Protein AF-A0A6B3NKS5-F1 (afdb_monomer)

Structure (mmCIF, N/CA/C/O backbone):
data_AF-A0A6B3NKS5-F1
#
_entry.id   AF-A0A6B3NKS5-F1
#
loop_
_atom_site.group_PDB
_atom_site.id
_atom_site.type_symbol
_atom_site.label_atom_id
_atom_site.label_alt_id
_atom_site.label_comp_id
_atom_site.label_asym_id
_atom_site.label_entity_id
_atom_site.label_seq_id
_atom_site.pdbx_PDB_ins_code
_atom_site.Cartn_x
_atom_site.Cartn_y
_atom_site.Cartn_z
_atom_site.occupancy
_atom_site.B_iso_or_equiv
_atom_site.auth_seq_id
_atom_site.auth_comp_id
_atom_site.auth_asym_id
_atom_site.auth_atom_id
_atom_site.pdbx_PDB_model_num
ATOM 1 N N . LYS A 1 1 ? -15.371 -14.325 -19.924 1.00 44.50 1 LYS A N 1
ATOM 2 C CA . LYS A 1 1 ? -14.248 -14.806 -19.078 1.00 44.50 1 LYS A CA 1
ATOM 3 C C . LYS A 1 1 ? -13.133 -13.757 -19.132 1.00 44.50 1 LYS A C 1
ATOM 5 O O . LYS A 1 1 ? -12.380 -13.778 -20.088 1.00 44.50 1 LYS A O 1
ATOM 10 N N . ALA A 1 2 ? -13.087 -12.806 -18.193 1.00 49.22 2 ALA A N 1
ATOM 11 C CA . ALA A 1 2 ? -12.106 -11.701 -18.194 1.00 49.22 2 ALA A CA 1
ATOM 12 C C . ALA A 1 2 ? -11.331 -11.555 -16.865 1.00 49.22 2 ALA A C 1
ATOM 14 O O . ALA A 1 2 ? -10.398 -10.770 -16.775 1.00 49.22 2 ALA A O 1
ATOM 15 N N . LEU A 1 3 ? -11.675 -12.345 -15.841 1.00 50.00 3 LEU A N 1
ATOM 16 C CA . LEU A 1 3 ? -11.099 -12.245 -14.491 1.00 50.00 3 LEU A CA 1
ATOM 17 C C . LEU A 1 3 ? -9.731 -12.936 -14.326 1.00 50.00 3 LEU A C 1
ATOM 19 O O . LEU A 1 3 ? -9.182 -12.929 -13.234 1.00 50.00 3 LEU A O 1
ATOM 23 N N . GLY A 1 4 ? -9.180 -13.534 -15.387 1.00 49.66 4 GLY A N 1
ATOM 24 C CA . GLY A 1 4 ? -7.879 -14.215 -15.349 1.00 49.66 4 GLY A CA 1
ATOM 25 C C . GLY A 1 4 ? -6.724 -13.430 -15.972 1.00 49.66 4 GLY A C 1
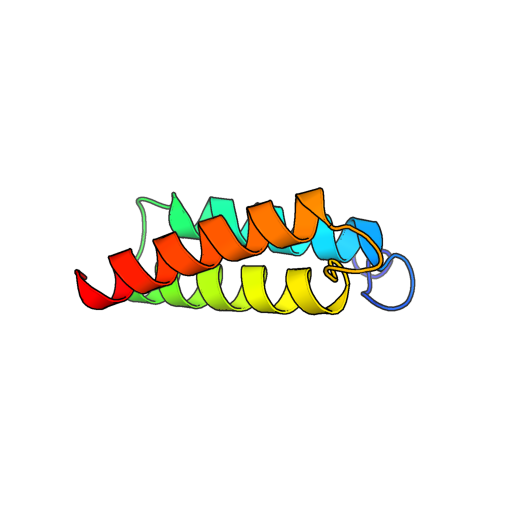ATOM 26 O O . GLY A 1 4 ? -5.636 -13.980 -16.080 1.00 49.66 4 GLY A O 1
ATOM 27 N N . VAL A 1 5 ? -6.956 -12.198 -16.442 1.00 56.50 5 VAL A N 1
ATOM 28 C CA . VAL A 1 5 ? -5.984 -11.506 -17.304 1.00 56.50 5 VAL A CA 1
ATOM 29 C C . VAL A 1 5 ? -5.022 -10.623 -16.504 1.00 56.50 5 VAL A C 1
ATOM 31 O O . VAL A 1 5 ? -3.850 -10.613 -16.831 1.00 56.50 5 VAL A O 1
ATOM 34 N N . TYR A 1 6 ? -5.432 -9.995 -15.397 1.00 54.69 6 TYR A N 1
ATOM 35 C CA . TYR A 1 6 ? -4.564 -9.098 -14.608 1.00 54.69 6 TYR A CA 1
ATOM 36 C C . TYR A 1 6 ? -3.930 -9.789 -13.395 1.00 54.69 6 TYR A C 1
ATOM 38 O O . TYR A 1 6 ? -4.242 -9.479 -12.246 1.00 54.69 6 TYR A O 1
ATOM 46 N N . THR A 1 7 ? -3.063 -10.768 -13.638 1.00 67.19 7 THR A N 1
ATOM 47 C CA . THR A 1 7 ? -2.247 -11.373 -12.574 1.00 67.19 7 THR A CA 1
ATOM 48 C C . THR A 1 7 ? -0.940 -10.600 -12.401 1.00 67.19 7 THR A C 1
ATOM 50 O O . THR A 1 7 ? -0.449 -9.985 -13.349 1.00 67.19 7 THR A O 1
ATOM 53 N N . GLN A 1 8 ? -0.338 -10.675 -11.209 1.00 68.69 8 GLN A N 1
ATOM 54 C CA . GLN A 1 8 ? 0.977 -10.087 -10.913 1.00 68.69 8 GLN A CA 1
ATOM 55 C C . GLN A 1 8 ? 2.049 -10.476 -11.949 1.00 68.69 8 GLN A C 1
ATOM 57 O O . GLN A 1 8 ? 2.928 -9.681 -12.255 1.00 68.69 8 GLN A O 1
ATOM 62 N N . GLN A 1 9 ? 1.966 -11.683 -12.515 1.00 71.81 9 GLN A N 1
ATOM 63 C CA . GLN A 1 9 ? 2.919 -12.173 -13.514 1.00 71.81 9 GLN A CA 1
ATOM 64 C C . GLN A 1 9 ? 2.645 -11.654 -14.931 1.00 71.81 9 GLN A C 1
ATOM 66 O O . GLN A 1 9 ? 3.589 -11.450 -15.687 1.00 71.81 9 GLN A O 1
ATOM 71 N N . ALA A 1 10 ? 1.377 -11.456 -15.306 1.00 80.81 10 ALA A N 1
ATOM 72 C CA . ALA A 1 10 ? 1.016 -11.034 -16.658 1.00 80.81 10 ALA A CA 1
ATOM 73 C C . ALA A 1 10 ? 1.080 -9.509 -16.833 1.00 80.81 10 ALA A C 1
ATOM 75 O O . ALA A 1 10 ? 1.528 -9.031 -17.872 1.00 80.81 10 ALA A O 1
ATOM 76 N N . PHE A 1 11 ? 0.663 -8.751 -15.812 1.00 88.88 11 PHE A N 1
ATOM 77 C CA . PHE A 1 11 ? 0.619 -7.285 -15.835 1.00 88.88 11 PHE A CA 1
ATOM 78 C C . PHE A 1 11 ? 1.019 -6.721 -14.465 1.00 88.88 11 PHE A C 1
ATOM 80 O O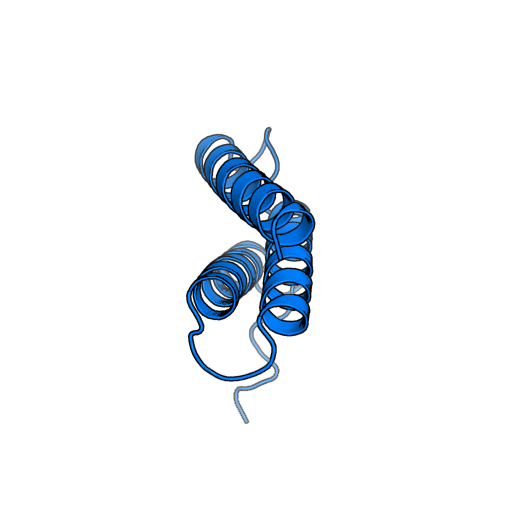 . PHE A 1 11 ? 0.165 -6.217 -13.731 1.00 88.88 11 PHE A O 1
ATOM 87 N N . PRO A 1 12 ? 2.306 -6.811 -14.079 1.00 90.00 12 PRO A N 1
ATOM 88 C CA . PRO A 1 12 ? 2.758 -6.448 -12.736 1.00 90.00 12 PRO A CA 1
ATOM 89 C C . PRO A 1 12 ? 2.412 -5.001 -12.369 1.00 90.00 12 PRO A C 1
ATOM 91 O O . PRO A 1 12 ? 1.932 -4.743 -11.266 1.00 90.00 12 PRO A O 1
ATOM 94 N N . THR A 1 13 ? 2.601 -4.053 -13.291 1.00 93.00 13 THR A N 1
ATOM 95 C CA . THR A 1 13 ? 2.339 -2.628 -13.039 1.00 93.00 13 THR A CA 1
ATOM 96 C C . THR A 1 13 ? 0.847 -2.330 -12.864 1.00 93.00 13 THR A C 1
ATOM 98 O O . THR A 1 13 ? 0.474 -1.666 -11.897 1.00 93.00 13 THR A O 1
ATOM 101 N N . ASP A 1 14 ? -0.017 -2.854 -13.741 1.00 93.38 14 ASP A N 1
ATOM 102 C CA . ASP A 1 14 ? -1.474 -2.659 -13.644 1.00 93.38 14 ASP A CA 1
ATOM 103 C C . ASP A 1 14 ? -2.056 -3.358 -12.413 1.00 93.38 14 ASP A C 1
ATOM 105 O O . ASP A 1 14 ? -2.925 -2.820 -11.721 1.00 93.38 14 ASP A O 1
ATOM 109 N N . TRP A 1 15 ? -1.542 -4.548 -12.094 1.00 94.81 15 TRP A N 1
ATOM 110 C CA . TRP A 1 15 ? -1.900 -5.265 -10.877 1.00 94.81 15 TRP A CA 1
ATOM 111 C C . TRP A 1 15 ? -1.516 -4.457 -9.631 1.00 94.81 15 TRP A C 1
ATOM 113 O O . TRP A 1 15 ? -2.351 -4.258 -8.751 1.00 94.81 15 TRP A O 1
ATOM 123 N N . ALA A 1 16 ? -0.305 -3.899 -9.578 1.00 96.25 16 ALA A N 1
ATOM 124 C CA . ALA A 1 16 ? 0.135 -3.076 -8.454 1.00 96.25 16 ALA A CA 1
ATOM 125 C C . ALA A 1 16 ? -0.667 -1.775 -8.319 1.00 96.25 16 ALA A C 1
ATOM 127 O O . ALA A 1 16 ? -0.992 -1.355 -7.208 1.00 96.25 16 ALA A O 1
ATOM 128 N N . MET A 1 17 ? -1.043 -1.155 -9.441 1.00 96.44 17 MET A N 1
ATOM 129 C CA . MET A 1 17 ? -1.953 -0.009 -9.444 1.00 96.44 17 MET A CA 1
ATOM 130 C C . MET A 1 17 ? -3.339 -0.395 -8.916 1.00 96.44 17 MET A C 1
ATOM 132 O O . MET A 1 17 ? -3.926 0.342 -8.125 1.00 96.44 17 MET A O 1
ATOM 136 N N . THR A 1 18 ? -3.839 -1.572 -9.296 1.00 96.75 18 THR A N 1
ATOM 137 C CA . THR A 1 18 ? -5.114 -2.102 -8.801 1.00 96.75 18 THR A CA 1
ATOM 138 C C . THR A 1 18 ? -5.067 -2.320 -7.291 1.00 96.75 18 THR A C 1
ATOM 140 O O . THR A 1 18 ? -5.973 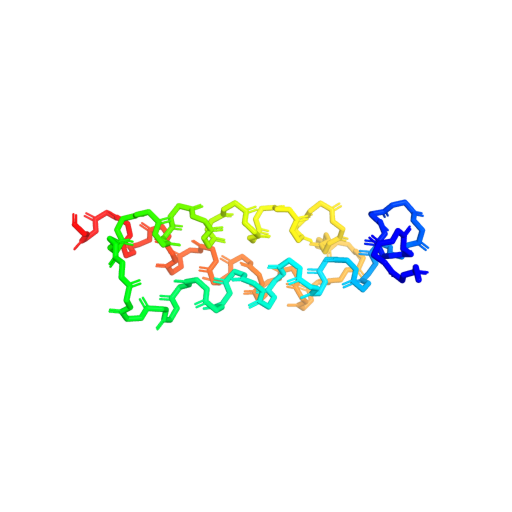-1.879 -6.589 1.00 96.75 18 THR A O 1
ATOM 143 N N . GLN A 1 19 ? -3.994 -2.925 -6.773 1.00 98.12 19 GLN A N 1
ATOM 144 C CA . GLN A 1 19 ? -3.804 -3.109 -5.333 1.00 98.12 19 GLN A CA 1
ATOM 145 C C . GLN A 1 19 ? -3.727 -1.770 -4.598 1.00 98.12 19 GLN A C 1
ATOM 147 O O . GLN A 1 19 ? -4.422 -1.572 -3.609 1.00 98.12 19 GLN A O 1
ATOM 152 N N . TYR A 1 20 ? -2.969 -0.804 -5.115 1.00 98.50 20 TYR A N 1
ATOM 153 C CA . 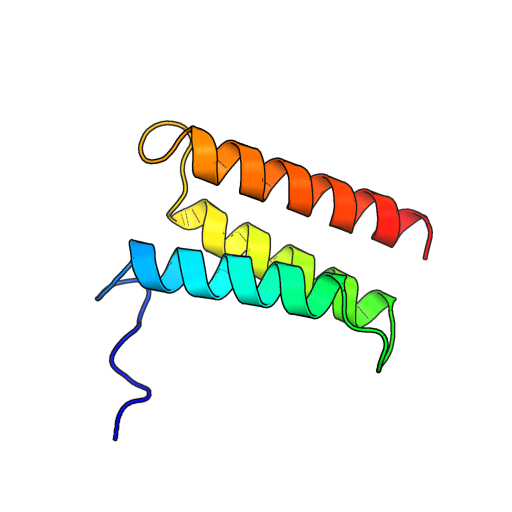TYR A 1 20 ? -2.914 0.535 -4.533 1.00 98.50 20 TYR A CA 1
ATOM 154 C C . TYR A 1 20 ? -4.296 1.208 -4.462 1.00 98.50 20 TYR A C 1
ATOM 156 O O . TYR A 1 20 ? -4.676 1.730 -3.414 1.00 98.50 20 TYR A O 1
ATOM 164 N N . ASN A 1 21 ? -5.075 1.147 -5.545 1.00 98.38 21 ASN A N 1
ATOM 165 C CA . ASN A 1 21 ? -6.416 1.732 -5.594 1.00 98.38 21 ASN A CA 1
ATOM 166 C C . ASN A 1 21 ? -7.394 1.020 -4.647 1.00 98.38 21 ASN A C 1
ATOM 168 O O . ASN A 1 21 ? -8.190 1.681 -3.982 1.00 98.38 21 ASN A O 1
ATOM 172 N N 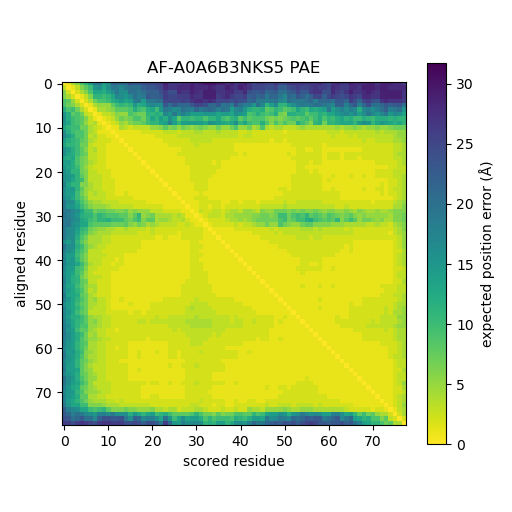. LEU A 1 22 ? -7.316 -0.311 -4.538 1.00 98.25 22 LEU A N 1
ATOM 173 C CA . LEU A 1 22 ? -8.072 -1.071 -3.538 1.00 98.25 22 LEU A CA 1
ATOM 174 C C . LEU A 1 22 ? -7.675 -0.670 -2.114 1.00 98.25 22 LEU A C 1
ATOM 176 O O . LEU A 1 22 ? -8.548 -0.538 -1.259 1.00 98.25 22 LEU A O 1
ATOM 180 N N . GLY A 1 23 ? -6.385 -0.427 -1.873 1.00 98.44 23 GLY A N 1
ATOM 181 C CA . GLY A 1 23 ? -5.880 0.051 -0.591 1.00 98.44 23 GLY A CA 1
ATOM 182 C C . GLY A 1 23 ? -6.514 1.378 -0.174 1.00 98.44 23 GLY A C 1
ATOM 183 O O . GLY A 1 23 ? -7.026 1.489 0.938 1.00 98.44 23 GLY A O 1
ATOM 184 N N . ILE A 1 24 ? -6.568 2.351 -1.091 1.00 98.50 24 ILE A N 1
ATOM 185 C CA . ILE A 1 24 ? -7.265 3.630 -0.868 1.00 98.50 24 ILE A CA 1
ATOM 186 C C . ILE A 1 24 ? -8.752 3.396 -0.604 1.00 98.50 24 ILE A C 1
ATOM 188 O O . ILE A 1 24 ? -9.291 3.896 0.379 1.00 98.50 24 ILE A O 1
ATOM 192 N N . ALA A 1 25 ? -9.411 2.600 -1.449 1.00 98.12 25 ALA A N 1
ATOM 193 C CA . ALA A 1 25 ? -10.843 2.357 -1.328 1.00 98.12 25 ALA A CA 1
ATOM 194 C C . ALA A 1 25 ? -11.214 1.730 0.022 1.00 98.12 25 ALA A C 1
ATOM 196 O O . ALA A 1 25 ? -12.237 2.092 0.595 1.00 98.12 25 ALA A O 1
ATOM 197 N N . TYR A 1 26 ? -10.394 0.812 0.544 1.00 98.25 26 TYR A N 1
ATOM 198 C CA . TYR A 1 26 ? -10.587 0.253 1.880 1.00 98.25 26 TYR A CA 1
ATOM 199 C C . TYR A 1 26 ? -10.286 1.263 2.988 1.00 98.25 26 TYR A C 1
ATOM 201 O O . TYR A 1 26 ? -11.039 1.321 3.954 1.00 98.25 26 TYR A O 1
ATOM 209 N N . TYR A 1 27 ? -9.242 2.077 2.843 1.00 97.31 27 TYR A N 1
ATOM 210 C CA . TYR A 1 27 ? -8.900 3.114 3.816 1.00 97.31 27 TYR A CA 1
ATOM 211 C C . TYR A 1 27 ? -10.019 4.163 3.974 1.00 97.31 27 TYR A C 1
ATOM 213 O O . TYR A 1 27 ? -10.354 4.530 5.100 1.00 97.31 27 TYR A O 1
ATOM 221 N N . ASP A 1 28 ? -10.642 4.584 2.870 1.00 96.62 28 ASP A N 1
ATOM 222 C CA . ASP A 1 28 ? -11.724 5.583 2.859 1.00 96.62 28 ASP A CA 1
ATOM 223 C C . ASP A 1 28 ? -13.115 4.988 3.145 1.00 96.62 28 ASP A C 1
ATOM 225 O O . ASP A 1 28 ? -14.116 5.707 3.244 1.00 96.62 28 ASP A O 1
ATOM 229 N N . ARG A 1 29 ? -13.222 3.660 3.258 1.00 95.12 29 ARG A N 1
ATOM 230 C CA . ARG A 1 29 ? -14.511 2.982 3.382 1.00 95.12 29 ARG A CA 1
ATOM 231 C C . ARG A 1 29 ? -15.176 3.288 4.725 1.00 95.12 29 ARG A C 1
ATOM 233 O O . ARG A 1 29 ? -14.735 2.836 5.777 1.00 95.12 29 ARG A O 1
ATOM 240 N N . ILE A 1 30 ? -16.333 3.948 4.662 1.00 90.38 30 ILE A N 1
ATOM 241 C CA . ILE A 1 30 ? -17.152 4.300 5.837 1.00 90.38 30 ILE A CA 1
ATOM 242 C C . ILE A 1 30 ? -18.064 3.169 6.344 1.00 90.38 30 ILE A C 1
ATOM 244 O O . ILE A 1 30 ? -18.679 3.303 7.396 1.00 90.38 30 ILE A O 1
ATOM 248 N N . THR A 1 31 ? -18.208 2.078 5.584 1.00 88.56 31 THR A N 1
ATOM 249 C CA . THR A 1 31 ? -19.072 0.935 5.935 1.00 88.56 31 THR A CA 1
ATOM 250 C C . THR A 1 31 ? -18.257 -0.286 6.355 1.00 88.56 31 THR A C 1
ATOM 252 O O . THR A 1 31 ? -17.213 -0.567 5.766 1.00 88.56 31 THR A O 1
ATOM 255 N N . GLY A 1 32 ? -18.784 -1.071 7.298 1.00 90.25 32 GLY A N 1
ATOM 256 C CA . GLY A 1 32 ? -18.078 -2.210 7.894 1.00 90.25 32 GLY A CA 1
ATOM 257 C C . GLY A 1 32 ? -17.183 -1.796 9.064 1.00 90.25 32 GLY A C 1
ATOM 258 O O . GLY A 1 32 ? -17.104 -0.617 9.403 1.00 90.25 32 GLY A O 1
ATOM 259 N N . GLU A 1 33 ? -16.520 -2.775 9.678 1.00 92.50 33 GLU A N 1
ATOM 260 C CA . GLU A 1 33 ? -15.615 -2.527 10.799 1.00 92.50 33 GLU A CA 1
ATOM 261 C C . GLU A 1 33 ? -14.377 -1.758 10.332 1.00 92.50 33 GLU A C 1
ATOM 263 O O . GLU A 1 33 ? -13.651 -2.185 9.429 1.00 92.50 33 GLU A O 1
ATOM 268 N N . LYS A 1 34 ? -14.122 -0.606 10.962 1.00 91.94 34 LYS A N 1
ATOM 269 C CA . LYS A 1 34 ? -12.998 0.269 10.602 1.00 91.94 34 LYS A CA 1
ATOM 270 C C . LYS A 1 34 ? -11.659 -0.463 10.709 1.00 91.94 34 LYS A C 1
ATOM 272 O O . LYS A 1 34 ? -10.801 -0.273 9.851 1.00 91.94 34 LYS A O 1
ATOM 277 N N . ALA A 1 35 ? -11.495 -1.307 11.727 1.00 93.56 35 ALA A N 1
ATOM 278 C CA . ALA A 1 35 ? -10.290 -2.108 11.914 1.00 93.56 35 ALA A CA 1
ATOM 279 C C . ALA A 1 35 ? -10.048 -3.053 10.724 1.00 93.56 35 ALA A C 1
ATOM 281 O O . ALA A 1 35 ? -8.983 -3.001 10.113 1.00 93.56 35 ALA A O 1
ATOM 282 N N . ASP A 1 36 ? -11.057 -3.827 10.318 1.00 95.56 36 ASP A N 1
ATOM 283 C CA . ASP A 1 36 ? -10.957 -4.750 9.180 1.00 95.56 36 ASP A CA 1
ATOM 284 C C . ASP A 1 36 ? -10.664 -4.020 7.864 1.00 95.56 36 ASP A C 1
ATOM 286 O O . ASP A 1 36 ? -9.867 -4.483 7.045 1.00 95.56 36 ASP A O 1
ATOM 290 N N . ASN A 1 37 ? -11.294 -2.862 7.654 1.00 96.38 37 ASN A N 1
ATOM 291 C CA . ASN A 1 37 ? -11.039 -2.020 6.490 1.00 96.38 37 ASN A CA 1
ATOM 292 C C . ASN A 1 37 ? -9.577 -1.548 6.452 1.00 96.38 37 ASN A C 1
ATOM 294 O O . ASN A 1 37 ? -8.931 -1.629 5.407 1.00 96.38 37 ASN A O 1
ATOM 298 N N . LEU A 1 38 ? -9.023 -1.125 7.591 1.00 96.88 38 LEU A N 1
ATOM 299 C CA . LEU A 1 38 ? -7.623 -0.708 7.684 1.00 96.88 38 LEU A CA 1
ATOM 300 C C . LEU A 1 38 ? -6.652 -1.872 7.447 1.00 96.88 38 LEU A C 1
ATOM 302 O O . LEU A 1 38 ? -5.667 -1.688 6.734 1.00 96.88 38 LEU A O 1
ATOM 306 N N . GLU A 1 39 ? -6.937 -3.073 7.957 1.00 97.50 39 GLU A N 1
ATOM 307 C CA . GLU A 1 39 ? -6.105 -4.258 7.689 1.00 97.50 39 GLU A CA 1
ATOM 308 C C . GLU A 1 39 ? -6.093 -4.627 6.200 1.00 97.50 39 GLU A C 1
ATOM 310 O O . GLU A 1 39 ? -5.043 -4.928 5.624 1.00 97.50 39 GLU A O 1
ATOM 315 N N . ARG A 1 40 ? -7.250 -4.542 5.533 1.00 98.12 40 ARG A N 1
ATOM 316 C CA . ARG A 1 40 ? -7.335 -4.762 4.082 1.00 98.12 40 ARG A CA 1
ATOM 317 C C . ARG A 1 40 ? -6.575 -3.695 3.303 1.00 98.12 40 ARG A C 1
ATOM 319 O O . ARG A 1 40 ? -5.871 -4.036 2.355 1.00 98.12 40 ARG A O 1
ATOM 326 N N . ALA A 1 41 ? -6.667 -2.431 3.718 1.00 98.44 41 ALA A N 1
ATOM 327 C CA . ALA A 1 41 ? -5.909 -1.346 3.106 1.00 98.44 41 ALA A CA 1
ATOM 328 C C . ALA A 1 41 ? -4.395 -1.589 3.203 1.00 98.44 41 ALA A C 1
ATOM 330 O O . ALA A 1 41 ? -3.688 -1.511 2.198 1.00 98.44 41 ALA A O 1
ATOM 331 N N . ILE A 1 42 ? -3.916 -1.961 4.395 1.00 98.50 42 ILE A N 1
ATOM 332 C CA . ILE A 1 42 ? -2.514 -2.307 4.659 1.00 98.50 42 ILE A CA 1
ATOM 333 C C . ILE A 1 42 ? -2.057 -3.450 3.749 1.00 98.50 42 ILE A C 1
ATOM 335 O O . ILE A 1 42 ? -1.039 -3.313 3.070 1.00 98.50 42 ILE A O 1
ATOM 339 N N . SER A 1 43 ? -2.824 -4.543 3.680 1.00 98.50 43 SER A N 1
ATOM 340 C CA . SER A 1 43 ? -2.492 -5.693 2.831 1.00 98.50 43 SER A CA 1
ATOM 341 C C . SER A 1 43 ? -2.400 -5.316 1.348 1.00 98.50 43 SER A C 1
ATOM 343 O O . SER A 1 43 ? -1.474 -5.733 0.652 1.00 98.50 43 SER A O 1
ATOM 345 N N . CYS A 1 44 ? -3.324 -4.491 0.858 1.00 98.69 44 CYS A N 1
ATOM 346 C CA . CYS A 1 44 ? -3.313 -3.999 -0.516 1.00 98.69 44 CYS A CA 1
ATOM 347 C C . CYS A 1 44 ? -2.097 -3.103 -0.810 1.00 98.69 44 CYS A C 1
ATOM 349 O O . CYS A 1 44 ? -1.433 -3.272 -1.833 1.00 98.69 44 CYS A O 1
ATOM 351 N N . PHE A 1 45 ? -1.744 -2.180 0.089 1.00 98.69 45 PHE A N 1
ATOM 352 C CA . PHE A 1 45 ? -0.546 -1.355 -0.090 1.00 98.69 45 PHE A CA 1
ATOM 353 C C . PHE A 1 45 ? 0.743 -2.184 -0.064 1.00 98.69 45 PHE A C 1
ATOM 355 O O . PHE A 1 45 ? 1.633 -1.936 -0.875 1.00 98.69 45 PHE A O 1
ATOM 362 N N . GLN A 1 46 ? 0.834 -3.196 0.803 1.00 98.62 46 GLN A N 1
ATOM 363 C CA . GLN A 1 46 ? 1.968 -4.126 0.835 1.00 98.62 46 GLN A CA 1
ATOM 364 C C . GLN A 1 46 ? 2.113 -4.895 -0.484 1.00 98.62 46 GLN A C 1
ATOM 366 O O . GLN A 1 46 ? 3.206 -4.934 -1.041 1.00 98.62 46 GLN A O 1
ATOM 371 N N . GLN A 1 47 ? 1.012 -5.415 -1.030 1.00 98.06 47 GLN A N 1
ATOM 372 C CA . GLN A 1 47 ? 1.012 -6.081 -2.336 1.00 98.06 47 GLN A CA 1
ATOM 373 C C . GLN A 1 47 ? 1.462 -5.138 -3.463 1.00 98.06 47 GLN A C 1
ATOM 375 O O . GLN A 1 47 ? 2.279 -5.513 -4.300 1.00 98.06 47 GLN A O 1
ATOM 380 N N . ALA A 1 48 ? 0.997 -3.884 -3.473 1.00 98.12 48 ALA A N 1
ATOM 381 C CA . ALA A 1 48 ? 1.428 -2.905 -4.473 1.00 98.12 48 ALA A CA 1
ATOM 382 C C . ALA A 1 48 ? 2.948 -2.636 -4.424 1.00 98.12 48 ALA A C 1
ATOM 384 O O . ALA A 1 48 ? 3.573 -2.432 -5.468 1.00 98.12 48 ALA A O 1
ATOM 385 N N . LEU A 1 49 ? 3.551 -2.669 -3.229 1.00 98.31 49 LEU A N 1
ATOM 386 C CA . LEU A 1 49 ? 4.987 -2.456 -3.012 1.00 98.31 49 LEU A CA 1
ATOM 387 C C . LEU A 1 49 ? 5.873 -3.609 -3.504 1.00 98.31 49 LEU A C 1
ATOM 389 O O . LEU A 1 49 ? 7.068 -3.392 -3.694 1.00 98.31 49 LEU A O 1
ATOM 393 N N . GLU A 1 50 ? 5.316 -4.794 -3.771 1.00 97.25 50 GLU A N 1
ATOM 394 C CA . GLU A 1 50 ? 6.068 -5.896 -4.393 1.00 97.25 50 GLU A CA 1
ATOM 395 C C . GLU A 1 50 ? 6.529 -5.546 -5.817 1.00 97.25 50 GLU A C 1
ATOM 397 O O . GLU A 1 50 ? 7.546 -6.050 -6.289 1.00 97.25 50 GLU A O 1
ATOM 402 N N . VAL A 1 51 ? 5.805 -4.649 -6.497 1.00 97.25 51 VAL A N 1
ATOM 403 C CA . VAL A 1 51 ? 6.134 -4.175 -7.851 1.00 97.25 51 VAL A CA 1
ATOM 404 C C . VAL A 1 51 ? 6.610 -2.725 -7.834 1.00 97.25 51 VAL A C 1
ATOM 406 O O . VAL A 1 51 ? 7.592 -2.386 -8.498 1.00 97.25 51 VAL A O 1
ATOM 409 N N . ARG A 1 52 ? 5.928 -1.850 -7.081 1.00 97.25 52 ARG A N 1
ATOM 410 C CA . ARG A 1 52 ? 6.293 -0.436 -6.935 1.00 97.25 52 ARG A CA 1
ATOM 411 C C . ARG A 1 52 ? 7.484 -0.311 -6.004 1.00 97.25 52 ARG A C 1
ATOM 413 O O . ARG A 1 52 ? 7.310 0.046 -4.849 1.00 97.25 52 ARG A O 1
ATOM 420 N N . THR A 1 53 ? 8.680 -0.621 -6.485 1.00 97.94 53 THR A N 1
ATOM 421 C CA . THR A 1 53 ? 9.917 -0.505 -5.704 1.00 97.94 53 THR A CA 1
ATOM 422 C C . THR A 1 53 ? 10.519 0.893 -5.819 1.00 97.94 53 THR A C 1
ATOM 424 O O . THR A 1 53 ? 10.286 1.603 -6.797 1.00 97.94 53 THR A O 1
ATOM 427 N N . GLN A 1 54 ? 11.354 1.277 -4.850 1.00 97.69 54 GLN A N 1
ATOM 428 C CA . GLN A 1 54 ? 12.063 2.562 -4.873 1.00 97.69 54 GLN A CA 1
ATOM 429 C C . GLN A 1 54 ? 12.912 2.746 -6.144 1.00 97.69 54 GLN A C 1
ATOM 431 O O . GLN A 1 54 ? 13.038 3.861 -6.639 1.00 97.69 54 GLN A O 1
ATOM 436 N N . GLN A 1 55 ? 13.487 1.664 -6.677 1.00 97.44 55 GLN A N 1
ATOM 437 C CA . GLN A 1 55 ? 14.343 1.713 -7.864 1.00 97.44 55 GLN A CA 1
ATOM 438 C C . GLN A 1 55 ? 13.53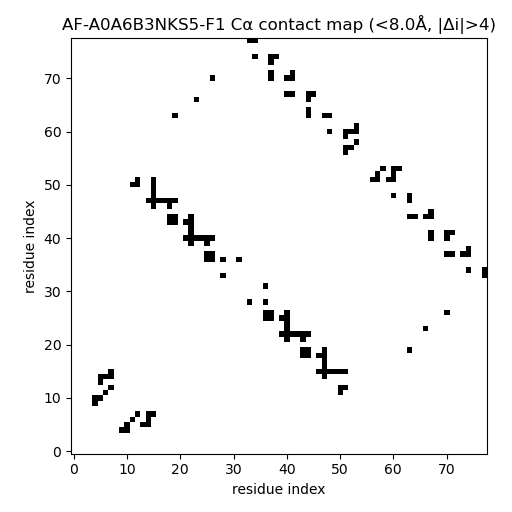7 1.830 -9.162 1.00 97.44 55 GLN A C 1
ATOM 440 O O . GLN A 1 55 ? 13.912 2.601 -10.041 1.00 97.44 55 GLN A O 1
ATOM 445 N N . ALA A 1 56 ? 12.460 1.052 -9.302 1.00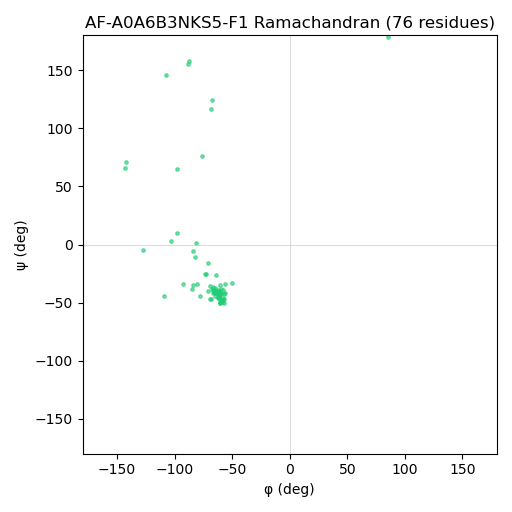 96.06 56 ALA A N 1
ATOM 446 C CA . ALA A 1 56 ? 11.695 0.994 -10.545 1.00 96.06 56 ALA A CA 1
ATOM 447 C C . ALA A 1 56 ? 10.653 2.119 -10.649 1.00 96.06 56 ALA A C 1
ATOM 449 O O . ALA A 1 56 ? 10.417 2.640 -11.735 1.00 96.06 56 ALA A O 1
ATOM 450 N N . PHE A 1 57 ? 10.049 2.510 -9.521 1.00 97.56 57 PHE A N 1
ATOM 451 C CA . PHE A 1 57 ? 8.950 3.475 -9.461 1.00 97.56 57 PHE A CA 1
ATOM 452 C C . PHE A 1 57 ? 9.068 4.366 -8.209 1.00 97.56 57 PHE A C 1
ATOM 454 O O . PHE A 1 57 ? 8.221 4.288 -7.318 1.00 97.56 57 PHE A O 1
ATOM 461 N N . PRO A 1 58 ? 10.105 5.218 -8.096 1.00 97.50 58 PRO A N 1
ATOM 462 C CA . PRO A 1 58 ? 10.404 5.959 -6.865 1.00 97.50 58 PRO A CA 1
ATOM 463 C C . PRO A 1 58 ? 9.230 6.809 -6.358 1.00 97.50 58 PRO A C 1
ATOM 465 O O . PRO A 1 58 ? 8.950 6.824 -5.158 1.00 97.50 58 PRO A O 1
ATOM 468 N N . THR A 1 59 ? 8.515 7.483 -7.262 1.00 98.25 59 THR A N 1
ATOM 469 C CA . THR A 1 59 ? 7.362 8.326 -6.915 1.00 98.25 59 THR A CA 1
ATOM 470 C C . THR A 1 59 ? 6.172 7.496 -6.437 1.00 98.25 59 THR A C 1
ATOM 472 O O . THR A 1 59 ? 5.597 7.796 -5.390 1.00 98.25 59 THR A O 1
ATOM 475 N N . ASP A 1 60 ? 5.832 6.420 -7.152 1.00 98.19 60 ASP A N 1
ATOM 476 C CA . ASP A 1 60 ? 4.708 5.555 -6.781 1.00 98.19 60 ASP A CA 1
ATOM 477 C C . ASP A 1 60 ? 4.995 4.761 -5.501 1.00 98.19 60 ASP A C 1
ATOM 479 O O . ASP A 1 60 ? 4.094 4.554 -4.685 1.00 98.19 60 ASP A O 1
ATOM 483 N N . TRP A 1 61 ? 6.248 4.341 -5.296 1.00 98.69 61 TRP A N 1
ATOM 484 C CA . TRP A 1 61 ? 6.709 3.722 -4.055 1.00 98.69 61 TRP A CA 1
ATOM 485 C C . TRP A 1 61 ? 6.525 4.684 -2.882 1.00 98.69 61 TRP A C 1
ATOM 487 O O . TRP A 1 61 ? 5.885 4.319 -1.899 1.00 98.69 61 TRP A O 1
ATOM 497 N N . ALA A 1 62 ? 6.997 5.930 -3.001 1.00 98.69 62 ALA A N 1
ATOM 498 C CA . ALA A 1 62 ? 6.872 6.927 -1.938 1.00 98.69 62 ALA A CA 1
ATOM 499 C C . ALA A 1 62 ? 5.403 7.226 -1.600 1.00 98.69 62 ALA A C 1
ATOM 501 O O . ALA A 1 62 ? 5.032 7.283 -0.428 1.00 98.69 62 ALA A O 1
ATOM 502 N N . MET A 1 63 ? 4.550 7.351 -2.618 1.00 98.62 63 MET A N 1
ATOM 503 C CA . MET A 1 63 ? 3.113 7.558 -2.433 1.00 98.62 63 MET A CA 1
ATOM 504 C C . MET A 1 63 ? 2.442 6.359 -1.745 1.00 98.62 63 MET A C 1
ATOM 506 O O . MET A 1 63 ? 1.637 6.527 -0.830 1.00 98.62 63 MET A O 1
ATOM 510 N N . THR A 1 64 ? 2.810 5.138 -2.139 1.00 98.62 64 THR A N 1
ATOM 511 C CA . THR A 1 64 ? 2.278 3.909 -1.533 1.00 98.62 64 THR A CA 1
ATOM 512 C C . THR A 1 64 ? 2.733 3.768 -0.075 1.00 98.62 64 THR A C 1
ATOM 514 O O . THR A 1 64 ? 1.916 3.463 0.791 1.00 98.62 64 THR A O 1
ATOM 517 N N . GLN A 1 65 ? 4.000 4.070 0.225 1.00 98.75 65 GLN A N 1
ATOM 518 C CA . GLN A 1 65 ? 4.543 4.101 1.590 1.00 98.75 65 GLN A CA 1
ATOM 519 C C . GLN A 1 65 ? 3.862 5.161 2.465 1.00 98.75 65 GLN A C 1
ATOM 521 O O . GLN A 1 65 ? 3.554 4.897 3.625 1.00 98.75 65 GLN A O 1
ATOM 526 N N . TYR A 1 66 ? 3.584 6.347 1.915 1.00 98.69 66 TYR A N 1
ATOM 527 C CA . TYR A 1 66 ? 2.860 7.403 2.624 1.00 98.69 66 TYR A CA 1
ATOM 528 C C . TYR A 1 66 ? 1.466 6.934 3.064 1.00 98.69 66 TYR A C 1
ATOM 530 O O . TYR A 1 66 ? 1.126 7.032 4.246 1.00 98.69 66 TYR A O 1
ATOM 538 N N . ASN A 1 67 ? 0.688 6.348 2.149 1.00 98.62 67 ASN A N 1
ATOM 539 C CA . ASN A 1 67 ? -0.648 5.837 2.468 1.00 98.62 67 ASN A CA 1
ATOM 540 C C . ASN A 1 67 ? -0.607 4.642 3.428 1.00 98.62 67 ASN A C 1
ATOM 542 O O . ASN A 1 67 ? -1.438 4.555 4.332 1.00 98.62 67 ASN A O 1
ATOM 546 N N . LEU A 1 68 ? 0.389 3.761 3.294 1.00 98.56 68 LEU A N 1
ATOM 547 C CA . LEU A 1 68 ? 0.626 2.677 4.246 1.00 98.56 68 LEU A CA 1
ATOM 548 C C . LEU A 1 68 ? 0.897 3.224 5.659 1.00 98.56 68 LEU A C 1
ATOM 550 O O . LEU A 1 68 ? 0.328 2.734 6.635 1.00 98.56 68 LEU A O 1
ATOM 554 N N . GLY A 1 69 ? 1.699 4.285 5.773 1.00 98.31 69 GLY A N 1
ATOM 555 C CA . GLY A 1 69 ? 1.938 4.983 7.036 1.00 98.31 69 GLY A CA 1
ATOM 556 C C . GLY A 1 69 ? 0.665 5.588 7.634 1.00 98.31 69 GLY A C 1
ATOM 557 O O . GLY A 1 69 ? 0.425 5.456 8.836 1.00 98.31 69 GLY A O 1
ATOM 558 N N . LEU A 1 70 ? -0.192 6.203 6.811 1.00 98.00 70 LEU A N 1
ATOM 559 C CA . LEU A 1 70 ? -1.494 6.710 7.259 1.00 9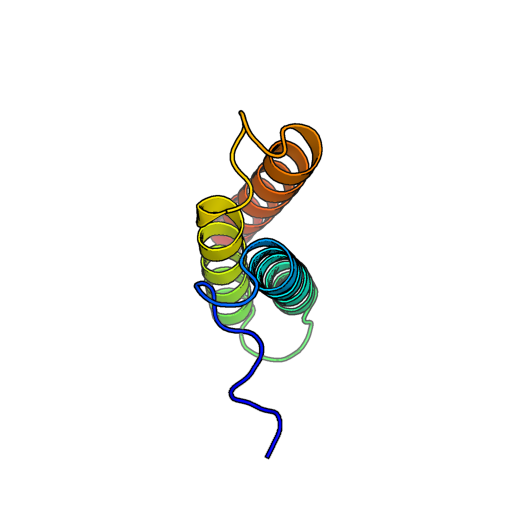8.00 70 LEU A CA 1
ATOM 560 C C . LEU A 1 70 ? -2.416 5.588 7.749 1.00 98.00 70 LEU A C 1
ATOM 562 O O . LEU A 1 70 ? -3.061 5.749 8.788 1.00 98.00 70 LEU A O 1
ATOM 566 N N . ALA A 1 71 ? -2.451 4.455 7.048 1.00 97.56 71 ALA A N 1
ATOM 567 C CA . ALA A 1 71 ? -3.240 3.298 7.449 1.00 97.56 71 ALA A CA 1
ATOM 568 C C . ALA A 1 71 ? -2.766 2.735 8.800 1.00 97.56 71 ALA A C 1
ATOM 570 O O . ALA A 1 71 ? -3.587 2.540 9.695 1.00 97.56 71 ALA A O 1
ATOM 571 N N . TYR A 1 72 ? -1.453 2.577 9.010 1.00 97.69 72 TYR A N 1
ATOM 572 C CA . TYR A 1 72 ? -0.910 2.148 10.306 1.00 97.69 72 TYR A CA 1
ATOM 573 C C . TYR A 1 72 ? -1.176 3.146 11.432 1.00 97.69 72 TYR A C 1
ATOM 575 O O . TYR A 1 72 ? -1.554 2.743 12.532 1.00 97.69 72 TYR A O 1
ATOM 583 N N . LYS A 1 73 ? -1.023 4.447 11.167 1.00 96.50 73 LYS A N 1
ATOM 584 C CA . LYS A 1 73 ? -1.351 5.493 12.141 1.00 96.50 73 LYS A CA 1
ATOM 585 C C . LYS A 1 73 ? -2.813 5.386 12.583 1.00 96.50 73 LYS A C 1
ATOM 587 O O . LYS A 1 73 ? -3.085 5.421 13.777 1.00 96.50 73 LYS A O 1
ATOM 592 N N . ASN A 1 74 ? -3.732 5.222 11.631 1.00 93.75 74 ASN A N 1
ATOM 593 C CA . ASN A 1 74 ? -5.164 5.125 11.913 1.00 93.75 74 ASN A CA 1
ATOM 594 C C . ASN A 1 74 ? -5.573 3.791 12.547 1.00 93.75 74 ASN A C 1
ATOM 596 O O . ASN A 1 74 ? -6.581 3.744 13.243 1.00 93.75 74 ASN A O 1
ATOM 600 N N . ARG A 1 75 ? -4.805 2.722 12.312 1.00 91.81 75 ARG A N 1
ATOM 601 C CA . ARG A 1 75 ? -4.986 1.413 12.953 1.00 91.81 75 ARG A CA 1
ATOM 602 C C . ARG A 1 75 ? -4.706 1.478 14.451 1.00 91.81 75 ARG A C 1
ATOM 604 O O . ARG A 1 75 ? -5.421 0.865 15.224 1.00 91.81 75 ARG A O 1
ATOM 611 N N . ILE A 1 76 ? -3.669 2.215 14.853 1.00 77.44 76 ILE A N 1
ATOM 612 C CA . ILE A 1 76 ? -3.299 2.393 16.268 1.00 77.44 76 ILE A CA 1
ATOM 613 C C . ILE A 1 76 ? -4.291 3.316 16.993 1.00 77.44 76 ILE A C 1
ATOM 615 O O . ILE A 1 76 ? -4.444 3.224 18.207 1.00 77.44 76 ILE A O 1
ATOM 619 N N . THR A 1 77 ? -4.963 4.207 16.260 1.00 66.69 77 THR A N 1
ATOM 620 C CA . THR A 1 77 ? -5.974 5.127 16.805 1.00 66.69 77 THR A CA 1
ATOM 621 C C . THR A 1 77 ? -7.418 4.641 16.625 1.00 66.69 77 THR A C 1
ATOM 623 O O . THR A 1 77 ? -8.344 5.430 16.834 1.00 66.69 77 THR A O 1
ATOM 626 N N . GLY A 1 78 ? -7.614 3.386 16.203 1.00 55.22 78 GLY A N 1
ATOM 627 C CA . GLY A 1 78 ? -8.913 2.726 16.047 1.00 55.22 78 GLY A CA 1
ATOM 628 C C . GLY A 1 78 ? -9.333 1.946 17.280 1.00 55.22 78 GLY A C 1
ATOM 629 O O . GLY A 1 78 ? -8.444 1.356 17.930 1.00 55.22 78 GLY A O 1
#

Solvent-accessible surface area (backbone atoms only — not comparable to full-atom values): 4195 Å² total; per-residue (Å²): 142,74,91,82,63,70,36,65,87,75,31,38,68,63,30,22,51,50,26,40,52,50,12,50,54,28,60,71,45,86,71,76,60,63,65,61,28,28,54,51,13,41,52,22,28,54,58,14,46,77,60,32,30,66,86,83,28,46,68,61,22,51,53,42,51,50,52,39,50,52,36,53,55,50,54,75,74,101

Sequence (78 aa):
KALGVYTQQAFPTDWAMTQYNLGIAYYDRITGEKADNLERAISCFQQALEVRTQQAFPTDWAMTQYNLGLAYKNRITG

Nearest PDB structures (foldseek):
  5a7d-assembly2_E  TM=8.774E-01  e=1.561E+00  Drosophila melanogaster
  6bqt-assembly1_B  TM=5.415E-01  e=4.880E+00  Homo sapiens

InterPro domains:
  IPR011990 Tetratricopeptide-like helical domain superfamily [G3DSA:1.25.40.10] (1-75)
  IPR011990 Tetratricopeptide-like helical domain superfamily [SSF48452] (1-75)

Foldseek 3Di:
DPVPQDDCVNPVQVQLVVLQVQLVCLCPDPDDDNLVSLVSSLVS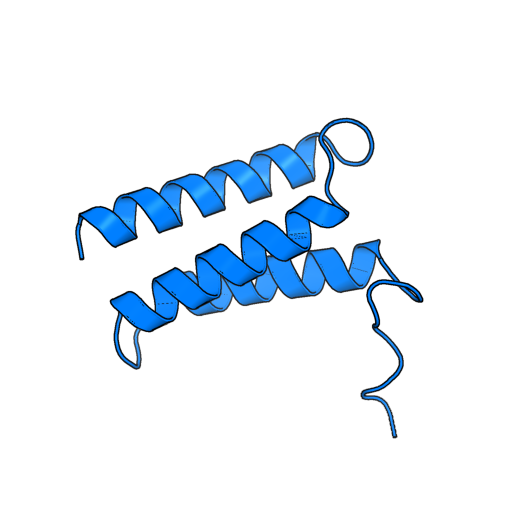LVSSCVRCDCVPPVPVNVVSVVSNVVSVVVNVVD

Mean predicted aligned error: 5.14 Å

Secondary structure (DSSP, 8-state):
--TTS--TTT-HHHHHHHHHHHHHHHHT--SS-HHHHHHHHHHHHHHHHTTS-TTT-HHHHHHHHHHHHHHHHHHHT-

Radius of gyration: 13.01 Å; Cα contacts (8 Å, |Δi|>4): 82; chains: 1; bounding box: 33×23×36 Å

Organism: NCBI:txid2607765

pLDDT: mean 90.65, std 14.27, range [44.5, 98.75]